Protein AF-A0A1F2PFY8-F1 (afdb_monomer)

Sequence (113 aa):
MERKTIRISGKRQITIPQKYFEALGFGKEAECILQNNMILIKPVRENSGGEFAEQILADLIAQGYSGETLLKKFKEEQKKVRPAVEKMMEKAKEAAEGKGEFYTYDEIFGPEE

pLDDT: mean 85.88, std 9.31, range [50.62, 96.75]

Secondary structure (DSSP, 8-state):
------PBPTTS-BPPPHHHHHHHT--S-EEEEEETTEEEEEE--S-SSSTTHHHHHHHHHHTT--HHHHHHHHHHHHHHHHHHHHHHHHHHHHHHTT-S----HHHHH----

Foldseek 3Di:
DDDDDWDQDPVRDTDDPPVCCVVQVADPDWDWDCDPNDTDTHHPDPPPLVVCLVVLLVVCVVVVDDDPRSVVSSVVVSVVVVVVVVVVVVQVVCVVVVNHDDDDPCRVPNDDD

Mean predicted aligned error: 12.34 Å

InterPro domains:
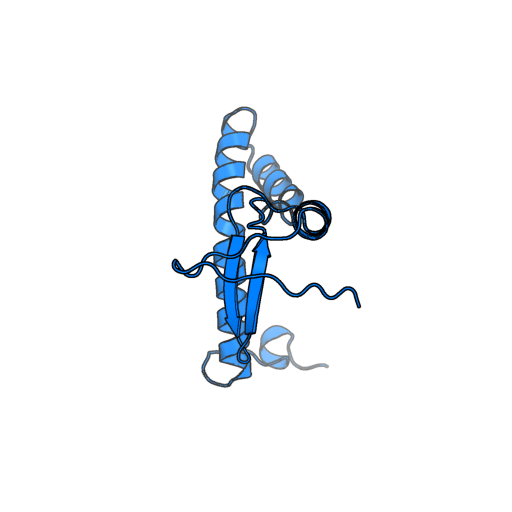  IPR007159 SpoVT-AbrB domain [PS51740] (3-46)
  IPR037914 SpoVT-AbrB domain superfamily [SSF89447] (1-47)

Solvent-accessible surface area (backbone atoms only — not comparable to full-atom values): 7150 Å² total; per-residue (Å²): 136,93,83,78,93,76,70,72,43,97,85,72,47,70,76,76,56,66,72,58,36,61,75,66,59,50,65,97,50,62,47,78,42,82,52,94,97,40,79,49,76,43,50,57,66,89,78,63,40,63,94,51,41,66,60,53,50,52,54,42,47,74,72,67,45,52,73,72,60,31,57,54,50,48,59,56,53,39,66,50,47,46,64,50,53,53,52,50,53,50,50,52,49,34,28,75,73,69,74,45,88,73,78,54,69,49,78,75,73,45,75,89,129

Organism: NCBI:txid52694

Radius of gyration: 21.36 Å;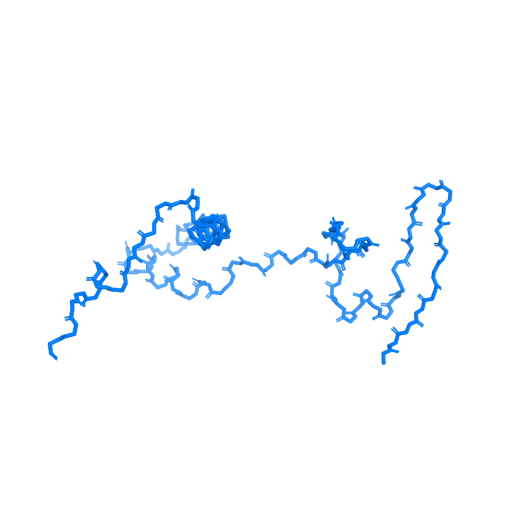 Cα co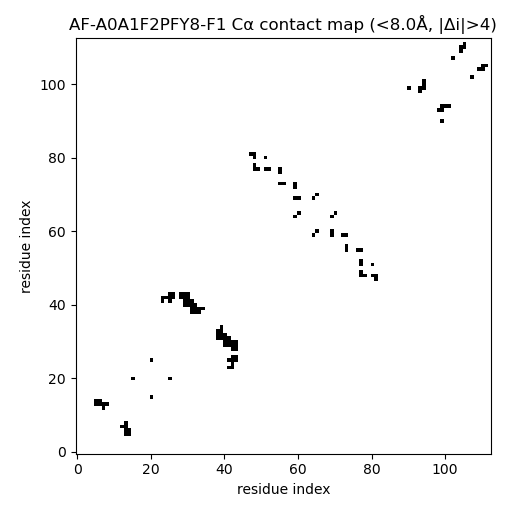ntacts (8 Å, |Δi|>4): 69; chains: 1; bounding box: 57×46×44 Å

Structure (mmCIF, N/CA/C/O backbone):
data_AF-A0A1F2PFY8-F1
#
_entry.id   AF-A0A1F2PFY8-F1
#
loop_
_atom_site.group_PDB
_atom_site.id
_atom_site.type_symbol
_atom_site.label_atom_id
_atom_site.label_alt_id
_atom_site.label_comp_id
_atom_site.label_asym_id
_atom_site.label_entity_id
_atom_site.label_seq_id
_atom_site.pdbx_PDB_ins_code
_atom_site.Cartn_x
_atom_site.Cartn_y
_atom_site.Cartn_z
_atom_site.occupancy
_atom_site.B_iso_or_equiv
_atom_site.auth_seq_id
_atom_site.auth_comp_id
_atom_site.auth_asym_id
_atom_site.auth_atom_id
_atom_site.pdbx_PDB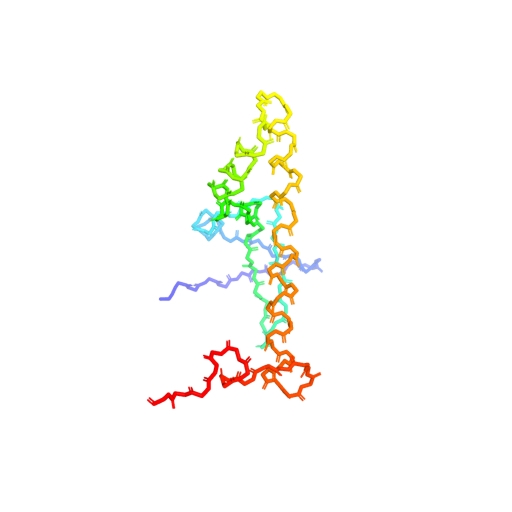_model_num
ATOM 1 N N . MET A 1 1 ? 3.035 6.360 -24.917 1.00 69.38 1 MET A N 1
ATOM 2 C CA . MET A 1 1 ? 3.858 5.844 -23.803 1.00 69.38 1 MET A CA 1
ATOM 3 C C . MET A 1 1 ? 4.899 6.905 -23.479 1.00 69.38 1 MET A C 1
ATOM 5 O O . MET A 1 1 ? 5.717 7.207 -24.338 1.00 69.38 1 MET A O 1
ATOM 9 N N . GLU A 1 2 ? 4.807 7.559 -22.323 1.00 81.38 2 GLU A N 1
ATOM 10 C CA . GLU A 1 2 ? 5.765 8.603 -21.944 1.00 81.38 2 GLU A CA 1
ATOM 11 C C . GLU A 1 2 ? 6.975 7.953 -21.265 1.00 81.38 2 GLU A C 1
ATOM 13 O O . GLU A 1 2 ? 6.818 7.225 -20.289 1.00 81.38 2 GLU A O 1
ATOM 18 N N . ARG A 1 3 ? 8.178 8.177 -21.802 1.00 87.62 3 ARG A N 1
ATOM 19 C CA . ARG A 1 3 ? 9.420 7.571 -21.308 1.00 87.62 3 ARG A CA 1
ATOM 20 C C . ARG A 1 3 ? 10.414 8.665 -20.956 1.00 87.62 3 ARG A C 1
ATOM 22 O O . ARG A 1 3 ? 10.723 9.510 -21.792 1.00 87.62 3 ARG A O 1
ATOM 29 N N . LYS A 1 4 ? 10.971 8.601 -19.748 1.00 89.12 4 LYS A N 1
ATOM 30 C CA . LYS A 1 4 ? 12.059 9.475 -19.310 1.00 89.12 4 LYS A CA 1
ATOM 31 C C . LYS A 1 4 ? 13.184 8.644 -18.710 1.00 89.12 4 LYS A C 1
ATOM 33 O O . LYS A 1 4 ? 12.970 7.901 -17.759 1.00 89.12 4 LYS A O 1
ATOM 38 N N . THR A 1 5 ? 14.382 8.778 -19.269 1.00 93.50 5 THR A N 1
ATOM 39 C CA . THR A 1 5 ? 15.599 8.205 -18.683 1.00 93.50 5 THR A CA 1
ATOM 40 C C . THR A 1 5 ? 16.049 9.102 -17.533 1.00 93.50 5 THR A C 1
ATOM 42 O O . THR A 1 5 ? 16.145 10.318 -17.700 1.00 93.50 5 THR A O 1
ATOM 45 N N . ILE A 1 6 ? 16.313 8.516 -16.366 1.00 94.31 6 ILE A N 1
ATOM 46 C CA . ILE A 1 6 ? 16.757 9.230 -15.163 1.00 94.31 6 ILE A CA 1
ATOM 47 C C . ILE A 1 6 ? 18.133 8.735 -14.723 1.00 94.31 6 ILE A C 1
ATOM 49 O O . ILE A 1 6 ? 18.519 7.599 -14.995 1.00 94.31 6 ILE A O 1
ATOM 53 N N . ARG A 1 7 ? 18.880 9.599 -14.035 1.00 96.12 7 ARG A N 1
ATOM 54 C CA . ARG A 1 7 ? 20.189 9.260 -13.475 1.00 96.12 7 ARG A CA 1
ATOM 55 C C . ARG A 1 7 ? 20.019 8.528 -12.145 1.00 96.12 7 ARG A C 1
ATOM 57 O O . ARG A 1 7 ? 19.220 8.942 -11.309 1.00 96.12 7 ARG A O 1
ATOM 64 N N . ILE A 1 8 ? 20.836 7.501 -11.937 1.00 96.00 8 ILE A N 1
ATOM 65 C CA . ILE A 1 8 ? 20.999 6.838 -10.642 1.00 96.00 8 ILE A CA 1
ATOM 66 C C . ILE A 1 8 ? 22.201 7.474 -9.934 1.00 96.00 8 ILE A C 1
ATOM 68 O O . ILE A 1 8 ? 23.274 7.623 -10.524 1.00 96.00 8 ILE A O 1
ATOM 72 N N . SER A 1 9 ? 22.020 7.905 -8.688 1.00 95.06 9 SER A N 1
ATOM 73 C CA . SER A 1 9 ? 23.108 8.455 -7.875 1.00 95.06 9 SER A CA 1
ATOM 74 C C . SER A 1 9 ? 24.072 7.354 -7.414 1.00 95.06 9 SER A C 1
ATOM 76 O O . SER A 1 9 ? 23.729 6.173 -7.405 1.00 95.06 9 SER A O 1
ATOM 78 N N . GLY A 1 10 ? 25.270 7.724 -6.945 1.00 94.44 10 GLY A N 1
ATOM 79 C CA . GLY A 1 10 ? 26.226 6.755 -6.382 1.00 94.44 10 GLY A CA 1
ATOM 80 C C . GLY A 1 10 ? 25.698 6.004 -5.151 1.00 94.44 10 GLY A C 1
ATOM 81 O O . GLY A 1 10 ? 26.144 4.901 -4.854 1.00 94.44 10 GLY A O 1
ATOM 82 N N . LYS A 1 11 ? 24.690 6.560 -4.468 1.00 96.75 11 LYS A N 1
ATOM 83 C CA . LYS A 1 11 ? 23.983 5.908 -3.356 1.00 96.75 11 LYS A CA 1
ATOM 84 C C . LYS A 1 11 ? 22.784 5.071 -3.817 1.00 96.75 11 LYS A C 1
ATOM 86 O O . LYS A 1 11 ? 21.974 4.684 -2.984 1.00 96.75 11 LYS A O 1
ATOM 91 N N . ARG A 1 12 ? 22.660 4.796 -5.123 1.00 93.88 12 ARG A N 1
ATOM 92 C CA . ARG A 1 12 ? 21.541 4.055 -5.736 1.00 93.88 12 ARG A CA 1
ATOM 93 C C . ARG A 1 12 ? 20.186 4.756 -5.575 1.00 93.88 12 ARG A C 1
ATOM 95 O O . ARG A 1 12 ? 19.146 4.113 -5.614 1.00 93.88 12 ARG A O 1
ATOM 102 N N . GLN A 1 13 ? 20.192 6.076 -5.395 1.00 94.69 13 GLN A N 1
ATOM 103 C CA . GLN A 1 13 ? 18.967 6.869 -5.314 1.00 94.69 13 GLN A CA 1
ATOM 104 C C . GLN A 1 13 ? 18.553 7.317 -6.714 1.00 94.69 13 GLN A C 1
ATOM 106 O O . GLN A 1 13 ? 19.405 7.658 -7.539 1.00 94.69 13 GLN A O 1
ATOM 111 N N . ILE A 1 14 ? 17.249 7.364 -6.951 1.00 94.25 14 ILE A N 1
ATOM 112 C CA . ILE A 1 14 ? 16.648 7.938 -8.152 1.00 94.25 14 ILE A CA 1
ATOM 113 C C . ILE A 1 14 ? 15.659 9.026 -7.752 1.00 94.25 14 ILE A C 1
ATOM 115 O O . ILE A 1 14 ? 14.984 8.918 -6.730 1.00 94.25 14 ILE A O 1
ATOM 119 N N . THR A 1 15 ? 15.563 10.072 -8.565 1.00 93.75 15 THR A N 1
ATOM 120 C CA . THR A 1 15 ? 14.536 11.105 -8.404 1.00 93.75 15 THR A CA 1
ATOM 121 C C . THR A 1 15 ? 13.367 10.780 -9.324 1.00 93.75 15 THR A C 1
ATOM 123 O O . THR A 1 15 ? 13.544 10.700 -10.541 1.00 93.75 15 THR A O 1
ATOM 126 N N . ILE A 1 16 ? 12.173 10.613 -8.754 1.00 93.38 16 ILE A N 1
ATOM 127 C CA . ILE A 1 16 ? 10.938 10.457 -9.529 1.00 93.38 16 ILE A CA 1
ATOM 128 C C . ILE A 1 16 ? 10.635 11.803 -10.208 1.00 93.38 16 ILE A C 1
ATOM 130 O O . ILE A 1 16 ? 10.561 12.821 -9.517 1.00 93.38 16 ILE A O 1
ATOM 134 N N . PRO A 1 17 ? 10.478 11.858 -11.544 1.00 94.50 17 PRO A N 1
ATOM 135 C CA . PRO A 1 17 ? 10.081 13.084 -12.226 1.00 94.50 17 PRO A CA 1
ATOM 136 C C . PRO A 1 17 ? 8.777 13.653 -11.654 1.00 94.50 17 PRO A C 1
ATOM 138 O O . PRO A 1 17 ? 7.811 12.912 -11.491 1.00 94.50 17 PRO A O 1
ATOM 141 N N . GLN A 1 18 ? 8.732 14.970 -11.425 1.00 93.81 18 GLN A N 1
ATOM 142 C CA . GLN A 1 18 ? 7.592 15.657 -10.799 1.00 93.81 18 GLN A CA 1
ATOM 143 C C . GLN A 1 18 ? 6.243 15.298 -11.442 1.00 93.81 18 GLN A C 1
ATOM 145 O O . GLN A 1 18 ? 5.303 14.938 -10.744 1.00 93.81 18 GLN A O 1
ATOM 150 N N . LYS A 1 19 ? 6.184 15.276 -12.779 1.00 94.31 19 LYS A N 1
ATOM 151 C CA . LYS A 1 19 ? 4.979 14.890 -13.526 1.00 94.31 19 LYS A CA 1
ATOM 152 C C . LYS A 1 19 ? 4.445 13.504 -13.135 1.00 94.31 19 LYS A C 1
ATOM 154 O O . LYS A 1 19 ? 3.239 13.320 -13.054 1.00 94.31 19 LYS A O 1
ATOM 159 N N . TYR A 1 20 ? 5.324 12.527 -12.902 1.00 93.75 20 TYR A N 1
ATOM 160 C CA . TYR A 1 20 ? 4.920 11.173 -12.505 1.00 93.75 20 TYR A CA 1
ATOM 161 C C . TYR A 1 20 ? 4.551 11.112 -11.024 1.00 93.75 20 TYR A C 1
ATOM 163 O O . TYR A 1 20 ? 3.623 10.396 -10.661 1.00 93.75 20 TYR A O 1
ATOM 171 N N . PHE A 1 21 ? 5.260 11.876 -10.188 1.00 92.81 21 PHE A N 1
ATOM 172 C CA . PHE A 1 21 ? 4.973 12.000 -8.762 1.00 92.81 21 PHE A CA 1
ATOM 173 C C . PHE A 1 21 ? 3.542 12.509 -8.531 1.00 92.81 21 PHE A C 1
ATOM 175 O O . PHE A 1 21 ? 2.777 11.879 -7.805 1.00 92.81 21 PHE A O 1
ATOM 182 N N . GLU A 1 22 ? 3.162 13.592 -9.213 1.00 93.19 22 GLU A N 1
ATOM 183 C CA . GLU A 1 22 ? 1.826 14.190 -9.131 1.00 93.19 22 GLU A CA 1
ATOM 184 C C . GLU A 1 22 ? 0.759 13.299 -9.778 1.00 93.19 22 GLU A C 1
ATOM 186 O O . GLU A 1 22 ? -0.261 13.016 -9.155 1.00 93.19 22 GLU A O 1
ATOM 191 N N . ALA A 1 23 ? 1.005 12.790 -10.993 1.00 90.69 23 ALA A N 1
ATOM 192 C CA . ALA A 1 23 ? 0.022 11.985 -11.723 1.00 90.69 23 ALA A CA 1
ATOM 193 C C . ALA A 1 23 ? -0.338 10.668 -11.018 1.00 90.69 23 ALA A C 1
ATOM 195 O O . ALA A 1 23 ? -1.473 10.207 -11.117 1.00 90.69 23 ALA A O 1
ATOM 196 N N . LEU A 1 24 ? 0.620 10.049 -10.323 1.00 90.00 24 LEU A N 1
ATOM 197 C CA . LEU A 1 24 ? 0.392 8.812 -9.575 1.00 90.00 24 LEU A CA 1
ATOM 198 C C . LEU A 1 24 ? 0.020 9.070 -8.108 1.00 90.00 24 LEU A C 1
ATOM 200 O O . LEU A 1 24 ? -0.339 8.122 -7.416 1.00 90.00 24 LEU A O 1
ATOM 204 N N . GLY A 1 25 ? 0.064 10.322 -7.638 1.00 88.88 25 GLY A N 1
ATOM 205 C CA . GLY A 1 25 ? -0.294 10.683 -6.265 1.00 88.88 25 GLY A CA 1
ATOM 206 C C . GLY A 1 25 ? 0.682 10.128 -5.228 1.00 88.88 25 GLY A C 1
ATOM 207 O O . GLY A 1 25 ? 0.263 9.566 -4.218 1.00 88.88 25 GLY A O 1
ATOM 208 N N . PHE A 1 26 ? 1.986 10.230 -5.488 1.00 90.94 26 PHE A N 1
ATOM 209 C CA . PHE A 1 26 ? 2.997 9.827 -4.513 1.00 90.94 26 PHE A CA 1
ATOM 210 C C . PHE A 1 26 ? 2.971 10.715 -3.266 1.00 90.94 26 PHE A C 1
ATOM 212 O O . PHE A 1 26 ? 2.809 11.932 -3.338 1.00 90.94 26 PHE A O 1
ATOM 219 N N . GLY A 1 27 ? 3.154 10.077 -2.111 1.00 86.75 27 GLY A N 1
ATOM 220 C CA . GLY A 1 27 ? 3.367 10.739 -0.831 1.00 86.75 27 GLY A CA 1
ATOM 221 C C . GLY A 1 27 ? 4.840 10.704 -0.426 1.00 86.75 27 GLY A C 1
ATOM 222 O O . GLY A 1 27 ? 5.744 10.783 -1.255 1.00 86.75 27 GLY A O 1
ATOM 223 N N . LYS A 1 28 ? 5.087 10.557 0.878 1.00 87.19 28 LYS A N 1
ATOM 224 C CA . LYS A 1 28 ? 6.446 10.410 1.429 1.00 87.19 28 LYS A CA 1
ATOM 225 C C . LYS A 1 28 ? 7.005 8.994 1.276 1.00 87.19 28 LYS A C 1
ATOM 227 O O . LYS A 1 28 ? 8.215 8.812 1.358 1.00 87.19 28 LYS A O 1
ATOM 232 N N . GLU A 1 29 ? 6.130 8.019 1.046 1.00 85.75 29 GLU A N 1
ATOM 233 C CA . GLU A 1 29 ? 6.469 6.603 0.974 1.00 85.75 29 GLU A CA 1
ATOM 234 C C . GLU A 1 29 ? 5.975 5.976 -0.334 1.00 85.75 29 GLU A C 1
ATOM 236 O O . GLU A 1 29 ? 4.985 6.403 -0.940 1.00 85.75 29 GLU A O 1
ATOM 241 N N . ALA A 1 30 ? 6.693 4.947 -0.772 1.00 91.25 30 ALA A N 1
ATOM 242 C CA . ALA A 1 30 ? 6.411 4.186 -1.976 1.00 91.25 30 ALA A CA 1
ATOM 243 C C . ALA A 1 30 ? 6.720 2.708 -1.732 1.00 91.25 30 ALA A C 1
ATOM 245 O O . ALA A 1 30 ? 7.742 2.377 -1.131 1.00 91.25 30 ALA A O 1
ATOM 246 N N . GLU A 1 31 ? 5.874 1.822 -2.248 1.00 89.88 31 GLU A N 1
ATOM 247 C CA . GLU A 1 31 ? 6.206 0.405 -2.337 1.00 89.88 31 GLU A CA 1
ATOM 248 C C . GLU A 1 31 ? 7.135 0.189 -3.539 1.00 89.88 31 GLU A C 1
ATOM 250 O O . GLU A 1 31 ? 6.875 0.675 -4.644 1.00 89.88 31 GLU A O 1
ATOM 255 N N . CYS A 1 32 ? 8.219 -0.550 -3.311 1.00 92.69 32 CYS A N 1
ATOM 256 C CA . CYS A 1 32 ? 9.239 -0.873 -4.301 1.00 92.69 32 CYS A CA 1
ATOM 257 C C . CYS A 1 32 ? 9.272 -2.392 -4.491 1.00 92.69 32 CYS A C 1
ATOM 259 O O . CYS A 1 32 ? 9.666 -3.123 -3.584 1.00 92.69 32 CYS A O 1
ATOM 261 N N . ILE A 1 33 ? 8.820 -2.867 -5.651 1.00 93.00 33 ILE A N 1
ATOM 262 C CA . ILE A 1 33 ? 8.621 -4.291 -5.939 1.00 93.00 33 ILE A CA 1
ATOM 263 C C . ILE A 1 33 ? 9.601 -4.718 -7.029 1.00 93.00 33 ILE A C 1
ATOM 265 O O . ILE A 1 33 ? 9.642 -4.113 -8.100 1.00 93.00 33 ILE A O 1
ATOM 269 N N . LEU A 1 34 ? 10.373 -5.775 -6.775 1.00 93.94 34 LEU A N 1
ATOM 270 C CA . LEU A 1 34 ? 11.254 -6.392 -7.766 1.00 93.94 34 LEU A CA 1
ATOM 271 C C . LEU A 1 34 ? 10.514 -7.542 -8.460 1.00 93.94 34 LEU A C 1
ATOM 273 O O . LEU A 1 34 ? 10.233 -8.559 -7.833 1.00 93.94 34 LEU A O 1
ATOM 277 N N . GLN A 1 35 ? 10.209 -7.396 -9.750 1.00 92.62 35 GLN A N 1
ATOM 278 C CA . GLN A 1 35 ? 9.520 -8.427 -10.531 1.00 92.62 35 GLN A CA 1
ATOM 279 C C . GLN A 1 35 ? 9.921 -8.345 -12.007 1.00 92.62 35 GLN A C 1
ATOM 281 O O . GLN A 1 35 ? 10.078 -7.254 -12.545 1.00 92.62 35 GLN A O 1
ATOM 286 N N . ASN A 1 36 ? 10.067 -9.490 -12.685 1.00 93.44 36 ASN A N 1
ATOM 287 C CA . ASN A 1 36 ? 10.356 -9.565 -14.127 1.00 93.44 36 ASN A CA 1
ATOM 288 C C . ASN A 1 36 ? 11.572 -8.723 -14.556 1.00 93.44 36 ASN A C 1
ATOM 290 O O . ASN A 1 36 ? 11.542 -8.052 -15.586 1.00 93.44 36 ASN A O 1
ATOM 294 N N . ASN A 1 37 ? 12.632 -8.728 -13.742 1.00 93.25 37 ASN A N 1
ATOM 295 C CA . ASN A 1 37 ? 13.838 -7.924 -13.958 1.00 93.25 37 ASN A CA 1
ATOM 296 C C . ASN A 1 37 ? 13.574 -6.400 -14.027 1.00 93.25 37 ASN A C 1
ATOM 298 O O . ASN A 1 37 ? 14.329 -5.650 -14.647 1.00 93.25 37 ASN A O 1
ATOM 302 N N . MET A 1 38 ? 12.494 -5.940 -13.391 1.00 92.50 38 MET A N 1
ATOM 303 C CA . MET A 1 38 ? 12.089 -4.541 -13.290 1.00 92.50 38 MET A CA 1
ATOM 304 C C . MET A 1 38 ? 11.852 -4.158 -11.828 1.00 92.50 38 MET A C 1
ATOM 306 O O . MET A 1 38 ? 11.460 -4.985 -11.005 1.00 92.50 38 MET A O 1
ATOM 310 N N . ILE A 1 39 ? 12.059 -2.876 -11.524 1.00 93.12 39 ILE A N 1
ATOM 311 C CA . ILE A 1 39 ? 11.618 -2.270 -10.268 1.00 93.12 39 ILE A CA 1
ATOM 312 C C . ILE A 1 39 ? 10.303 -1.543 -10.545 1.00 93.12 39 ILE A C 1
ATOM 314 O O . ILE A 1 39 ? 10.277 -0.561 -11.289 1.00 93.12 39 ILE A O 1
ATOM 318 N N . LEU A 1 40 ? 9.219 -2.030 -9.946 1.00 92.69 40 LEU A N 1
ATOM 319 C CA . LEU A 1 40 ? 7.920 -1.376 -9.951 1.00 92.69 40 LEU A CA 1
ATOM 320 C C . LEU A 1 40 ? 7.814 -0.492 -8.706 1.00 92.69 40 LEU A C 1
ATOM 322 O O . LEU A 1 40 ? 7.888 -0.987 -7.583 1.00 92.69 40 LEU A O 1
ATOM 326 N N . ILE A 1 41 ? 7.644 0.813 -8.903 1.00 92.62 41 ILE A N 1
ATOM 327 C CA . ILE A 1 41 ? 7.470 1.771 -7.808 1.00 92.62 41 ILE A CA 1
ATOM 328 C C . ILE A 1 41 ? 6.032 2.262 -7.848 1.00 92.62 41 ILE A C 1
ATOM 330 O O . ILE A 1 41 ? 5.612 2.859 -8.840 1.00 92.62 41 ILE A O 1
ATOM 334 N N . LYS A 1 42 ? 5.282 2.017 -6.775 1.00 91.19 42 LYS A N 1
ATOM 335 C CA . LYS A 1 42 ? 3.895 2.470 -6.629 1.00 91.19 42 LYS A CA 1
ATOM 336 C C . LYS A 1 42 ? 3.749 3.300 -5.347 1.00 91.19 42 LYS A C 1
ATOM 338 O O . LYS A 1 42 ? 4.459 3.037 -4.376 1.00 91.19 42 LYS A O 1
ATOM 343 N N . PRO A 1 43 ? 2.871 4.312 -5.321 1.00 89.94 43 PRO A N 1
ATOM 344 C CA . PRO A 1 43 ? 2.610 5.076 -4.105 1.00 89.94 43 PRO A CA 1
ATOM 345 C C . PRO A 1 43 ? 2.056 4.156 -3.011 1.00 89.94 43 PRO A C 1
ATOM 347 O O . PRO A 1 43 ? 1.230 3.284 -3.299 1.00 89.94 43 PRO A O 1
ATOM 350 N N . VAL A 1 44 ? 2.472 4.362 -1.759 1.00 84.00 44 VAL A N 1
ATOM 351 C CA . VAL A 1 44 ? 1.770 3.752 -0.622 1.00 84.00 44 VAL A CA 1
ATOM 352 C C . VAL A 1 44 ? 0.427 4.461 -0.503 1.00 84.00 44 VAL A C 1
ATOM 354 O O . VAL A 1 44 ? 0.362 5.647 -0.182 1.00 84.00 44 VAL A O 1
ATOM 357 N N . ARG A 1 45 ? -0.659 3.750 -0.800 1.00 70.69 45 ARG A N 1
ATOM 358 C CA . ARG A 1 45 ? -2.004 4.238 -0.503 1.00 70.69 45 ARG A CA 1
ATOM 359 C C . ARG A 1 45 ? -2.326 3.846 0.934 1.00 70.69 45 ARG A C 1
ATOM 361 O O . ARG A 1 45 ? -2.504 2.665 1.213 1.00 70.69 45 ARG A O 1
ATOM 368 N N . GLU A 1 46 ? -2.445 4.829 1.824 1.00 58.25 46 GLU A N 1
ATOM 369 C CA . GLU A 1 46 ? -3.089 4.622 3.134 1.00 58.25 46 GLU A CA 1
ATOM 370 C C . GLU A 1 46 ? -4.588 4.289 2.969 1.00 58.25 46 GLU A C 1
ATOM 372 O O . GLU A 1 46 ? -5.204 3.673 3.836 1.00 58.25 46 GLU A O 1
ATOM 377 N N . ASN A 1 47 ? -5.167 4.612 1.806 1.00 53.19 47 ASN A N 1
ATOM 378 C CA . ASN A 1 47 ? -6.526 4.239 1.431 1.00 53.19 47 ASN A CA 1
ATOM 379 C C . ASN A 1 47 ? -6.580 2.842 0.807 1.00 53.19 47 ASN A C 1
ATOM 381 O O . ASN A 1 47 ? -6.601 2.676 -0.410 1.00 53.19 47 ASN A O 1
ATOM 385 N N . SER A 1 48 ? -6.652 1.836 1.667 1.00 50.62 48 SER A N 1
ATOM 386 C CA . SER A 1 48 ? -7.015 0.462 1.293 1.00 50.62 48 SER A CA 1
ATOM 387 C C . SER A 1 48 ? -7.884 -0.186 2.373 1.00 50.62 48 SER A C 1
ATOM 389 O O . SER A 1 48 ? -7.741 -1.361 2.689 1.00 50.62 48 SER A O 1
ATOM 391 N N . GLY A 1 49 ? -8.727 0.621 3.014 1.00 53.62 49 GLY A N 1
ATOM 392 C CA . GLY A 1 49 ? -9.767 0.152 3.930 1.00 53.62 49 GLY A CA 1
ATOM 393 C C . GLY A 1 49 ? -11.103 0.856 3.705 1.00 53.62 49 GLY A C 1
ATOM 394 O O . GLY A 1 49 ? -12.021 0.682 4.493 1.00 53.62 49 GLY A O 1
ATOM 395 N N . GLY A 1 50 ? -11.209 1.718 2.689 1.00 62.41 50 GLY A N 1
ATOM 396 C CA . GLY A 1 50 ? -12.439 2.450 2.381 1.00 62.41 50 GLY A CA 1
ATOM 397 C C . GLY A 1 50 ? -13.470 1.615 1.619 1.00 62.41 50 GLY A C 1
ATOM 398 O O . GLY A 1 50 ? -14.656 1.886 1.724 1.00 62.41 50 GLY A O 1
ATOM 399 N N . GLU A 1 51 ? -13.031 0.585 0.892 1.00 72.38 51 GLU A N 1
ATOM 400 C CA . GLU A 1 51 ? -13.901 -0.242 0.034 1.00 72.38 51 GLU A CA 1
ATOM 401 C C . GLU A 1 51 ? -14.990 -0.978 0.820 1.00 72.38 51 GLU A C 1
ATOM 403 O O . GLU A 1 51 ? -16.062 -1.236 0.288 1.00 72.38 51 GLU A O 1
ATOM 408 N N . PHE A 1 52 ? -14.724 -1.254 2.098 1.00 78.69 52 PHE A N 1
ATOM 409 C CA . PHE A 1 52 ? -15.667 -1.876 3.023 1.00 78.69 52 PHE A CA 1
ATOM 410 C C . PHE A 1 52 ? -16.156 -0.904 4.100 1.00 78.69 52 PHE A C 1
ATOM 412 O O . PHE A 1 52 ? -16.767 -1.323 5.079 1.00 78.69 52 PHE A O 1
ATOM 419 N N . ALA A 1 53 ? -15.852 0.394 3.978 1.00 83.94 53 ALA A N 1
ATOM 420 C CA . ALA A 1 53 ? -16.179 1.364 5.017 1.00 83.94 53 ALA A CA 1
ATOM 421 C C . ALA A 1 53 ? -17.688 1.429 5.272 1.00 83.94 53 ALA A C 1
ATOM 423 O O . ALA A 1 53 ? -18.103 1.449 6.425 1.00 83.94 53 ALA A O 1
ATOM 424 N N . GLU A 1 54 ? -18.508 1.420 4.223 1.00 85.06 54 GLU A N 1
ATOM 425 C CA . GLU A 1 54 ? -19.964 1.480 4.369 1.00 85.06 54 GLU A CA 1
ATOM 426 C C . GLU A 1 54 ? -20.522 0.224 5.046 1.00 85.06 54 GLU A C 1
ATOM 428 O O . GLU A 1 54 ? -21.307 0.340 5.984 1.00 85.06 54 GLU A O 1
ATOM 433 N N . GLN A 1 55 ? -20.065 -0.964 4.640 1.00 87.38 55 GLN A N 1
ATOM 434 C CA . GLN A 1 55 ? -20.493 -2.242 5.215 1.00 87.38 55 GLN A CA 1
ATOM 435 C C . GLN A 1 55 ? -20.067 -2.364 6.681 1.00 87.38 55 GLN A C 1
ATOM 437 O O . GLN A 1 55 ? -20.886 -2.689 7.534 1.00 87.38 55 GLN A O 1
ATOM 442 N N . ILE A 1 56 ? -18.816 -2.017 7.001 1.00 89.12 56 ILE A N 1
ATOM 443 C CA . ILE A 1 56 ? -18.315 -2.022 8.383 1.00 89.12 56 ILE A CA 1
ATOM 444 C C . ILE A 1 56 ? -19.113 -1.041 9.239 1.00 89.12 56 ILE A C 1
ATOM 446 O O . ILE A 1 56 ? -19.448 -1.346 10.382 1.00 89.12 56 ILE A O 1
ATOM 450 N N . LEU A 1 57 ? -19.424 0.147 8.713 1.00 89.81 57 LEU A N 1
ATOM 451 C CA . LEU A 1 57 ? -20.211 1.130 9.449 1.00 89.81 57 LEU A CA 1
ATOM 452 C C . LEU A 1 57 ? -21.640 0.623 9.689 1.00 89.81 57 LEU A C 1
ATOM 454 O O . LEU A 1 57 ? -22.133 0.741 10.809 1.00 89.81 57 LEU A O 1
ATOM 458 N N . ALA A 1 58 ? -22.278 0.035 8.673 1.00 91.88 58 ALA A N 1
ATOM 459 C CA . ALA A 1 58 ? -23.610 -0.551 8.782 1.00 91.88 58 ALA A CA 1
ATOM 460 C C . ALA A 1 58 ? -23.653 -1.666 9.838 1.00 91.88 58 ALA A C 1
ATOM 462 O O . ALA A 1 58 ? -24.521 -1.640 10.711 1.00 91.88 58 ALA A O 1
ATOM 463 N N . ASP A 1 59 ? -22.671 -2.570 9.831 1.00 92.62 59 ASP A N 1
ATOM 464 C CA . ASP A 1 59 ? -22.562 -3.657 10.807 1.00 92.62 59 ASP A CA 1
ATOM 465 C C . ASP A 1 59 ? -22.352 -3.131 12.229 1.00 92.62 59 ASP A C 1
ATOM 467 O O . ASP A 1 59 ? -22.968 -3.619 13.178 1.00 92.62 59 ASP A O 1
ATOM 471 N N . LEU A 1 60 ? -21.500 -2.118 12.404 1.00 93.44 60 LEU A N 1
ATOM 472 C CA . LEU A 1 60 ? -21.246 -1.534 13.720 1.00 93.44 60 LEU A CA 1
ATOM 473 C C . LEU A 1 60 ? -22.455 -0.754 14.253 1.00 93.44 60 LEU A C 1
ATOM 475 O O . LEU A 1 60 ? -22.724 -0.796 15.454 1.00 93.44 60 LEU A O 1
ATOM 479 N N . ILE A 1 61 ? -23.209 -0.080 13.380 1.00 93.38 61 ILE A N 1
ATOM 480 C CA . ILE A 1 61 ? -24.471 0.577 13.746 1.00 93.38 61 ILE A CA 1
ATOM 481 C C . ILE A 1 61 ? -25.523 -0.473 14.126 1.00 93.38 61 ILE A C 1
ATOM 483 O O . ILE A 1 61 ? -26.195 -0.310 15.143 1.00 93.38 61 ILE A O 1
ATOM 487 N N . ALA A 1 62 ? -25.633 -1.572 13.372 1.00 94.94 62 ALA A N 1
ATOM 488 C CA . ALA A 1 62 ? -26.540 -2.680 13.681 1.00 94.94 62 ALA A CA 1
ATOM 489 C C . ALA A 1 62 ? -26.204 -3.362 15.021 1.00 94.94 62 ALA A C 1
ATOM 491 O O . ALA A 1 62 ? -27.102 -3.778 15.748 1.00 94.94 62 ALA A O 1
ATOM 492 N N . GLN A 1 63 ? -24.921 -3.407 15.392 1.00 93.12 63 GLN A N 1
ATOM 493 C CA . GLN A 1 63 ? -24.452 -3.862 16.708 1.00 93.12 63 GLN A CA 1
ATOM 494 C C . GLN A 1 63 ? -24.723 -2.854 17.845 1.00 93.12 63 GLN A C 1
ATOM 496 O O . GLN A 1 63 ? -24.435 -3.144 19.006 1.00 93.12 63 GLN A O 1
ATOM 501 N N . GLY A 1 64 ? -25.279 -1.678 17.537 1.00 94.00 64 GLY A N 1
ATOM 502 C CA . GLY A 1 64 ? -25.656 -0.655 18.513 1.00 94.00 64 GLY A CA 1
ATOM 503 C C . GLY A 1 64 ? -24.524 0.292 18.916 1.00 94.00 64 GLY A C 1
ATOM 504 O O . GLY A 1 64 ? -24.679 1.057 19.871 1.00 94.00 64 GLY A O 1
ATOM 505 N N . TYR A 1 65 ? -23.383 0.279 18.217 1.00 94.31 65 TYR A N 1
ATOM 506 C CA . TYR A 1 65 ? -22.310 1.233 18.489 1.00 94.31 65 TYR A CA 1
ATOM 507 C C . TYR A 1 65 ? -22.682 2.636 18.001 1.00 94.31 65 TYR A C 1
ATOM 509 O O . TYR A 1 65 ? -23.194 2.827 16.901 1.00 94.31 65 TYR A O 1
ATOM 517 N N . SER A 1 66 ? -22.367 3.648 18.810 1.00 91.75 66 SER A N 1
ATOM 518 C CA . SER A 1 66 ? -22.610 5.056 18.481 1.00 91.75 66 SER A CA 1
ATOM 519 C C . SER A 1 66 ? -21.506 5.968 19.030 1.00 91.75 66 SER A C 1
ATOM 521 O O . SER A 1 66 ? -20.647 5.538 19.808 1.00 91.75 66 SER A O 1
ATOM 523 N N . GLY A 1 67 ? -21.490 7.226 18.576 1.00 91.62 67 GLY A N 1
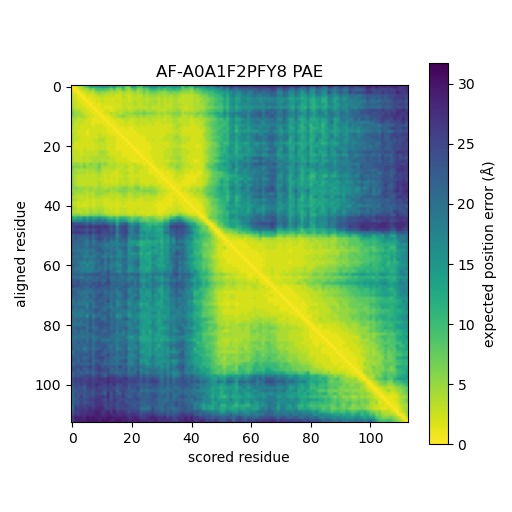ATOM 524 C CA . GLY A 1 67 ? -20.566 8.258 19.054 1.00 91.62 67 GLY A CA 1
ATOM 525 C C . GLY A 1 67 ? -19.084 7.886 18.909 1.00 91.62 67 GLY A C 1
ATOM 526 O O . GLY A 1 67 ? -18.653 7.322 17.902 1.00 91.62 67 GLY A O 1
ATOM 527 N N . GLU A 1 68 ? -18.286 8.193 19.932 1.00 91.69 68 GLU A N 1
ATOM 528 C CA . GLU A 1 68 ? -16.844 7.908 19.935 1.00 91.69 68 GLU A CA 1
ATOM 529 C C . GLU A 1 68 ? -16.528 6.405 19.912 1.00 91.69 68 GLU A C 1
ATOM 531 O O . GLU A 1 68 ? -15.505 5.984 19.364 1.00 91.69 68 GLU A O 1
ATOM 536 N N . THR A 1 69 ? -17.417 5.574 20.464 1.00 91.00 69 THR A N 1
ATOM 537 C CA . THR A 1 69 ? -17.242 4.117 20.475 1.00 91.00 69 THR A CA 1
ATOM 538 C C . THR A 1 69 ? -17.345 3.536 19.067 1.00 91.00 69 THR A C 1
ATOM 540 O O . THR A 1 69 ? -16.533 2.682 18.708 1.00 91.00 69 THR A O 1
ATOM 543 N N . LEU A 1 70 ? -18.269 4.050 18.246 1.00 92.50 70 LEU A N 1
ATOM 544 C CA . LEU A 1 70 ? -18.394 3.680 16.833 1.00 92.50 70 LEU A CA 1
ATOM 545 C C . LEU A 1 70 ? -17.122 4.022 16.055 1.00 92.50 70 LEU A C 1
ATOM 547 O O . LEU A 1 70 ? -16.581 3.173 15.356 1.00 92.50 70 LEU A O 1
ATOM 551 N N . LEU A 1 71 ? -16.589 5.233 16.236 1.00 87.50 71 LEU A N 1
ATOM 552 C CA . LEU A 1 71 ? -15.344 5.662 15.588 1.00 87.50 71 LEU A CA 1
ATOM 553 C C . LEU A 1 71 ? -14.150 4.780 15.963 1.00 87.50 71 LEU A C 1
ATOM 555 O O . LEU A 1 71 ? -13.329 4.442 15.105 1.00 87.50 71 LEU A O 1
ATOM 559 N N . LYS A 1 72 ? -14.041 4.402 17.240 1.00 90.25 72 LYS A N 1
ATOM 560 C CA . LYS A 1 72 ? -12.969 3.522 17.711 1.00 90.25 72 LYS A CA 1
ATOM 561 C C . LYS A 1 72 ? -13.082 2.132 17.082 1.00 90.25 72 LYS A C 1
ATOM 563 O O . LYS A 1 72 ? -12.100 1.643 16.529 1.00 90.25 72 LYS A O 1
ATOM 568 N N . LYS A 1 73 ? -14.278 1.538 17.109 1.00 90.44 73 LYS A N 1
ATOM 569 C CA . LYS A 1 73 ? -14.542 0.218 16.521 1.00 90.44 73 LYS A CA 1
ATOM 570 C C . LYS A 1 73 ? -14.368 0.200 15.008 1.00 90.44 73 LYS A C 1
ATOM 572 O O . LYS A 1 73 ? -13.746 -0.714 14.484 1.00 90.44 73 LYS A O 1
ATOM 577 N N . PHE A 1 74 ? -14.809 1.248 14.324 1.00 89.00 74 PHE A N 1
ATOM 578 C CA . PHE A 1 74 ? -14.637 1.397 12.885 1.00 89.00 74 PHE A CA 1
ATOM 579 C C . PHE A 1 74 ? -13.158 1.373 12.489 1.00 89.00 74 PHE A C 1
ATOM 581 O O . PHE A 1 74 ? -12.762 0.595 11.627 1.00 89.00 74 PHE A O 1
ATOM 588 N N . LYS A 1 75 ? -12.309 2.148 13.179 1.00 85.44 75 LYS A N 1
ATOM 589 C CA . LYS A 1 75 ? -10.856 2.141 12.938 1.00 85.44 75 LYS A CA 1
ATOM 590 C C . LYS A 1 75 ? -10.206 0.790 13.250 1.00 85.44 75 LYS A C 1
ATOM 592 O O . LYS A 1 75 ? -9.221 0.436 12.604 1.00 85.44 75 LYS A O 1
ATOM 597 N N . GLU A 1 76 ? -10.697 0.069 14.257 1.00 86.94 76 GLU A N 1
ATOM 598 C CA . GLU A 1 76 ? -10.216 -1.276 14.594 1.00 86.94 76 GLU A CA 1
ATOM 599 C C . GLU A 1 76 ? -10.558 -2.286 13.491 1.00 86.94 76 GLU A C 1
ATOM 601 O O . GLU A 1 76 ? -9.670 -3.011 13.046 1.00 86.94 76 GLU A O 1
ATOM 606 N N . GLU A 1 77 ? -11.805 -2.307 13.017 1.00 85.44 77 GLU A N 1
ATOM 607 C CA . GLU A 1 77 ? -12.255 -3.238 11.976 1.00 85.44 77 GLU A CA 1
ATOM 608 C C . GLU A 1 77 ? -11.644 -2.918 10.613 1.00 85.44 77 GLU A C 1
ATOM 610 O O . GLU A 1 77 ? -11.101 -3.803 9.955 1.00 85.44 77 GLU A O 1
ATOM 615 N N . GLN A 1 78 ? -11.595 -1.641 10.232 1.00 82.44 78 GLN A N 1
ATOM 616 C CA . GLN A 1 78 ? -11.016 -1.200 8.964 1.00 82.44 78 GLN A CA 1
ATOM 617 C C . GLN A 1 78 ? -9.556 -1.657 8.788 1.00 82.44 78 GLN A C 1
ATOM 619 O O . GLN A 1 78 ? -9.132 -2.012 7.687 1.00 82.44 78 GLN A O 1
ATOM 624 N N . LYS A 1 79 ? -8.780 -1.698 9.879 1.00 81.38 79 LYS A N 1
ATOM 625 C CA . LYS A 1 79 ? -7.387 -2.175 9.865 1.00 81.38 79 LYS A CA 1
ATOM 626 C C . LYS A 1 79 ? -7.256 -3.681 9.637 1.00 81.38 79 LYS A C 1
ATO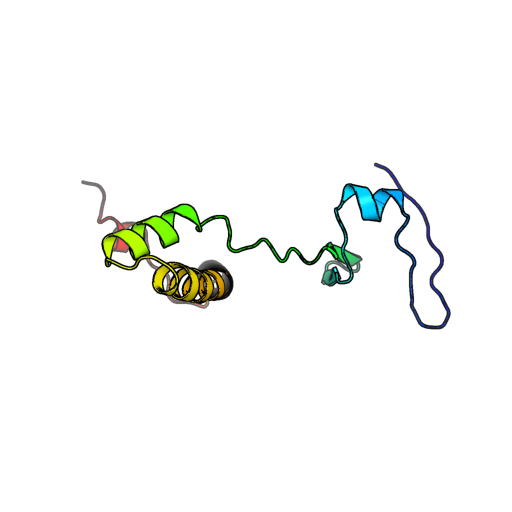M 628 O O . LYS A 1 79 ? -6.213 -4.120 9.160 1.00 81.38 79 LYS A O 1
ATOM 633 N N . LYS A 1 80 ? -8.273 -4.475 9.981 1.00 83.69 80 LYS A N 1
ATOM 634 C CA . LYS A 1 80 ? -8.258 -5.940 9.824 1.00 83.69 80 LYS A CA 1
ATOM 635 C C . LYS A 1 80 ? -8.614 -6.388 8.408 1.00 83.69 80 LYS A C 1
ATOM 637 O O . LYS A 1 80 ? -8.224 -7.482 8.011 1.00 83.69 80 LYS A O 1
ATOM 642 N N . VAL A 1 81 ? -9.310 -5.545 7.647 1.00 80.44 81 VAL A N 1
ATOM 643 C CA . VAL A 1 81 ? -9.794 -5.861 6.296 1.00 80.44 81 VAL A CA 1
ATOM 644 C C . VAL A 1 81 ? -8.651 -6.236 5.359 1.00 80.44 81 VAL A C 1
ATOM 646 O O . VAL A 1 81 ? -8.628 -7.340 4.827 1.00 80.44 81 VAL A O 1
ATOM 649 N N . ARG A 1 82 ? -7.668 -5.346 5.181 1.00 74.12 82 ARG A N 1
ATOM 650 C CA . ARG A 1 82 ? -6.560 -5.567 4.242 1.00 74.12 82 ARG A CA 1
ATOM 651 C C . ARG A 1 82 ? -5.787 -6.869 4.495 1.00 74.12 82 ARG A C 1
ATOM 653 O O . ARG A 1 82 ? -5.681 -7.654 3.556 1.00 74.12 82 ARG A O 1
ATOM 660 N N . PRO A 1 83 ? -5.301 -7.164 5.716 1.00 80.12 83 PRO A N 1
ATOM 661 C CA . PRO A 1 83 ? -4.593 -8.419 5.957 1.00 80.12 83 PRO A CA 1
ATOM 662 C C . PRO A 1 83 ? -5.488 -9.656 5.781 1.00 80.12 83 PRO A C 1
ATOM 664 O O . PRO A 1 83 ? -4.984 -10.715 5.415 1.00 80.12 83 PRO A O 1
ATOM 667 N N . ALA A 1 84 ? -6.803 -9.555 6.011 1.00 84.69 84 ALA A N 1
ATOM 668 C CA . ALA A 1 84 ? -7.728 -10.652 5.725 1.00 84.69 84 ALA A CA 1
ATOM 669 C C . ALA A 1 84 ? -7.888 -10.893 4.213 1.00 84.69 84 ALA A C 1
ATOM 671 O O . ALA A 1 84 ? -7.829 -12.040 3.771 1.00 84.69 84 ALA A O 1
ATOM 672 N N . VAL A 1 85 ? -8.021 -9.825 3.419 1.00 80.62 85 VAL A N 1
ATOM 673 C CA . VAL A 1 85 ? -8.114 -9.900 1.950 1.00 80.62 85 VAL A CA 1
ATOM 674 C C . VAL A 1 85 ? -6.818 -10.437 1.342 1.00 80.62 85 VAL A C 1
ATOM 676 O O . VAL A 1 85 ? -6.861 -11.319 0.488 1.00 80.62 85 VAL A O 1
ATOM 679 N N . GLU A 1 86 ? -5.659 -9.970 1.810 1.00 79.62 86 GLU A N 1
ATOM 680 C CA . GLU A 1 86 ? -4.355 -10.461 1.349 1.00 79.62 86 GLU A CA 1
ATOM 681 C C . GLU A 1 86 ? -4.191 -11.964 1.637 1.00 79.62 86 GLU A C 1
ATOM 683 O O . GLU A 1 86 ? -3.831 -12.719 0.732 1.00 79.62 86 GLU A O 1
ATOM 688 N N . LYS A 1 87 ? -4.565 -12.429 2.840 1.00 84.81 87 LYS A N 1
ATOM 689 C CA . LYS A 1 87 ? -4.584 -13.866 3.177 1.00 84.81 87 LYS A CA 1
ATOM 690 C C . LYS A 1 87 ? -5.563 -14.669 2.323 1.00 84.81 87 LYS A C 1
ATOM 692 O O . LYS A 1 87 ? -5.265 -15.799 1.952 1.00 84.81 87 LYS A O 1
ATOM 697 N N . MET A 1 88 ? -6.739 -14.119 2.024 1.00 83.38 88 MET A N 1
ATOM 698 C CA . MET A 1 88 ? -7.710 -14.775 1.146 1.00 83.38 88 MET A CA 1
ATOM 699 C C . MET A 1 88 ? -7.149 -14.932 -0.274 1.00 83.38 88 MET A C 1
ATOM 701 O O . MET A 1 88 ? -7.267 -16.006 -0.859 1.00 83.38 88 MET A O 1
ATOM 705 N N . MET A 1 89 ? -6.496 -13.896 -0.813 1.00 82.25 89 MET A N 1
ATOM 706 C CA . MET A 1 89 ? -5.835 -13.967 -2.120 1.00 82.25 89 MET A CA 1
ATOM 707 C C . MET A 1 89 ? -4.687 -14.978 -2.140 1.00 82.25 89 MET A C 1
ATOM 709 O O . MET A 1 89 ? -4.495 -15.656 -3.146 1.00 82.25 89 MET A O 1
ATOM 713 N N . GLU A 1 90 ? -3.916 -15.072 -1.059 1.00 85.12 90 GLU A N 1
ATOM 714 C CA . GLU A 1 90 ? -2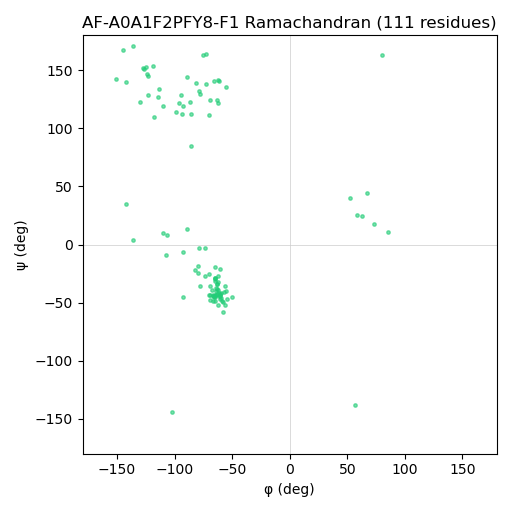.846 -16.061 -0.912 1.00 85.12 90 GLU A CA 1
ATOM 715 C C . GLU A 1 90 ? -3.405 -17.489 -0.948 1.00 85.12 90 GLU A C 1
ATOM 717 O O . GLU A 1 90 ? -3.012 -18.266 -1.815 1.00 85.12 90 GLU A O 1
ATOM 722 N N . LYS A 1 91 ? -4.420 -17.789 -0.127 1.00 84.25 91 LYS A N 1
ATOM 723 C CA . LYS A 1 91 ? -5.105 -19.093 -0.139 1.00 84.25 91 LYS A CA 1
ATOM 724 C C . LYS A 1 91 ? -5.685 -19.446 -1.508 1.00 84.25 91 LYS A C 1
ATOM 726 O O . LYS A 1 91 ? -5.578 -20.584 -1.951 1.00 84.25 91 LYS A O 1
ATOM 731 N N . ALA A 1 92 ? -6.280 -18.473 -2.200 1.00 84.19 92 ALA A N 1
ATOM 732 C CA . ALA A 1 92 ? -6.825 -18.691 -3.538 1.00 84.19 92 ALA A CA 1
ATOM 733 C C . ALA A 1 92 ? -5.731 -19.048 -4.560 1.00 84.19 92 ALA A C 1
ATOM 735 O O . ALA A 1 92 ? -5.948 -19.896 -5.424 1.00 84.19 92 ALA A O 1
ATOM 736 N N . LYS A 1 93 ? -4.542 -18.438 -4.454 1.00 84.06 93 LYS A N 1
ATOM 737 C CA . LYS A 1 93 ? -3.388 -18.801 -5.290 1.00 84.06 93 LYS A CA 1
ATOM 738 C C . LYS A 1 93 ? -2.879 -20.203 -4.970 1.00 84.06 93 LYS A C 1
ATOM 740 O O . LYS A 1 93 ? -2.631 -20.966 -5.896 1.00 84.06 93 LYS A O 1
ATOM 745 N N . GLU A 1 94 ? -2.763 -20.558 -3.693 1.00 87.00 94 GLU A N 1
ATOM 746 C CA . GLU A 1 94 ? -2.345 -21.902 -3.270 1.00 87.00 94 GLU A CA 1
ATOM 747 C C . GLU A 1 94 ? -3.305 -22.987 -3.773 1.00 87.00 94 GLU A C 1
ATOM 749 O O . GLU A 1 94 ? -2.861 -24.008 -4.299 1.00 87.00 94 GLU A O 1
ATOM 754 N N . ALA A 1 95 ? -4.615 -22.744 -3.671 1.00 84.69 95 ALA A N 1
ATOM 755 C CA . ALA A 1 95 ? -5.649 -23.622 -4.210 1.00 84.69 95 ALA A CA 1
ATOM 756 C C . ALA A 1 95 ? -5.537 -23.765 -5.738 1.00 84.69 95 ALA A C 1
ATOM 758 O O . ALA A 1 95 ? -5.574 -24.880 -6.255 1.00 84.69 95 ALA A O 1
ATOM 759 N N . ALA A 1 96 ? -5.325 -22.661 -6.463 1.00 82.62 96 ALA A N 1
ATOM 760 C CA . ALA A 1 96 ? -5.138 -22.684 -7.916 1.00 82.62 96 ALA A CA 1
ATOM 761 C C . ALA A 1 96 ? -3.859 -23.427 -8.351 1.00 82.62 96 ALA A C 1
ATOM 763 O O . ALA A 1 96 ? -3.836 -24.047 -9.412 1.00 82.62 96 ALA A O 1
ATOM 764 N N . GLU A 1 97 ? -2.803 -23.395 -7.535 1.00 85.81 97 GLU A N 1
ATOM 765 C CA . GLU A 1 97 ? -1.582 -24.187 -7.736 1.00 85.81 97 GLU A CA 1
ATOM 766 C C . GLU A 1 97 ? -1.722 -25.659 -7.301 1.00 85.81 97 GLU A C 1
ATOM 768 O O . GLU A 1 97 ? -0.774 -26.432 -7.459 1.00 85.81 97 GLU A O 1
ATOM 773 N N . GLY A 1 98 ? -2.870 -26.059 -6.740 1.00 79.50 98 GLY A N 1
ATOM 774 C CA . GLY A 1 98 ? -3.118 -27.411 -6.233 1.00 79.50 98 GLY A CA 1
ATOM 775 C C . GLY A 1 98 ? -2.389 -27.738 -4.924 1.00 79.50 98 GLY A C 1
ATOM 776 O O . GLY A 1 98 ? -2.224 -28.909 -4.591 1.00 79.50 98 GLY A O 1
ATOM 777 N N . LYS A 1 99 ? -1.916 -26.721 -4.191 1.00 76.56 99 LYS A N 1
ATOM 778 C CA . LYS A 1 99 ? -1.138 -26.862 -2.944 1.00 76.56 99 LYS A CA 1
ATOM 779 C C . LYS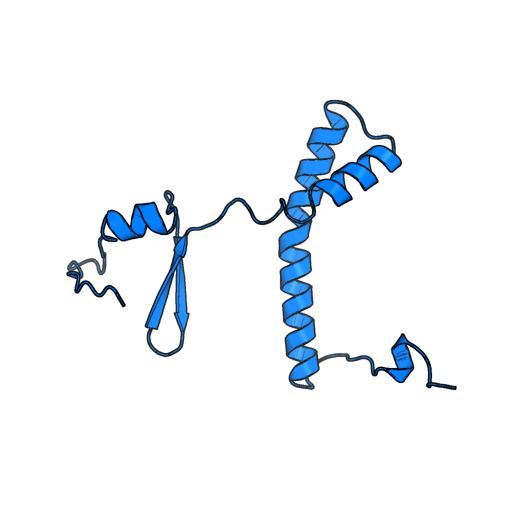 A 1 99 ? -1.926 -26.515 -1.676 1.00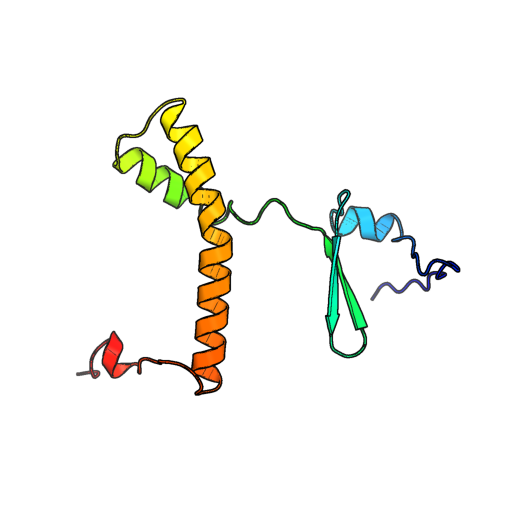 76.56 99 LYS A C 1
ATOM 781 O O . LYS A 1 99 ? -1.335 -26.460 -0.602 1.00 76.56 99 LYS A O 1
ATOM 786 N N . GLY A 1 100 ? -3.231 -26.289 -1.783 1.00 74.00 100 GLY A N 1
ATOM 787 C CA . GLY A 1 100 ? -4.093 -25.926 -0.659 1.00 74.00 100 GLY A CA 1
ATOM 788 C C . GLY A 1 100 ? -5.414 -26.685 -0.665 1.00 74.00 100 GLY A C 1
ATOM 789 O O . GLY A 1 100 ? -5.750 -27.357 -1.638 1.00 74.00 100 GLY A O 1
ATOM 790 N N . GLU A 1 101 ? -6.167 -26.553 0.427 1.00 74.00 101 GLU A N 1
ATOM 791 C CA . GLU A 1 101 ? -7.565 -26.980 0.462 1.00 74.00 101 GLU A CA 1
ATOM 792 C C . GLU A 1 101 ? -8.364 -26.150 -0.546 1.00 74.00 101 GLU A C 1
ATOM 794 O O . GLU A 1 101 ? -8.355 -24.916 -0.511 1.00 74.00 101 GLU A O 1
ATOM 799 N N . PHE A 1 102 ? -9.043 -26.836 -1.456 1.00 74.50 102 PHE A N 1
ATOM 800 C CA . PHE A 1 102 ? -9.960 -26.240 -2.412 1.00 74.50 102 PHE A CA 1
ATOM 801 C C . PHE A 1 102 ? -11.311 -26.928 -2.281 1.00 74.50 102 PHE A C 1
ATOM 803 O O . PHE A 1 102 ? -11.386 -28.089 -1.888 1.00 74.50 102 PHE A O 1
ATOM 810 N N . TYR A 1 103 ? -12.359 -26.192 -2.623 1.00 79.44 103 TYR A N 1
ATOM 811 C CA . TYR A 1 103 ? -13.711 -26.717 -2.699 1.00 79.44 103 TYR A CA 1
ATOM 812 C C . TYR A 1 103 ? -14.142 -26.676 -4.158 1.00 79.44 103 TYR A C 1
ATOM 814 O O . TYR A 1 103 ? -13.921 -25.685 -4.862 1.00 79.44 103 TYR A O 1
ATOM 822 N N . THR A 1 104 ? -14.716 -27.773 -4.620 1.00 81.38 104 THR A N 1
ATOM 823 C CA . THR A 1 104 ? -15.323 -27.879 -5.942 1.00 81.38 104 THR A CA 1
ATOM 824 C C . THR A 1 104 ? -16.669 -27.160 -5.972 1.00 81.38 104 THR A C 1
ATOM 826 O O . THR A 1 104 ? -17.257 -26.843 -4.936 1.00 81.38 104 THR A O 1
ATOM 829 N N . TYR A 1 105 ? -17.157 -26.876 -7.180 1.00 79.38 105 TYR A N 1
ATOM 830 C CA . TYR A 1 105 ? -18.456 -26.233 -7.370 1.00 79.38 105 TYR A CA 1
ATOM 831 C C . TYR A 1 105 ? -19.577 -27.005 -6.656 1.00 79.38 105 TYR A C 1
ATOM 833 O O . TYR A 1 105 ? -20.324 -26.413 -5.879 1.00 79.38 105 TYR A O 1
ATOM 841 N N . ASP A 1 106 ? -19.603 -28.327 -6.828 1.00 86.69 106 ASP A N 1
ATOM 842 C CA . ASP A 1 106 ? -20.616 -29.208 -6.240 1.00 86.69 106 ASP A CA 1
ATOM 843 C C . ASP A 1 106 ? -20.555 -29.245 -4.703 1.00 86.69 106 ASP A C 1
ATOM 845 O O . ASP A 1 106 ? -21.578 -29.413 -4.045 1.00 86.69 106 ASP A O 1
ATOM 849 N N . GLU A 1 107 ? -19.379 -29.045 -4.102 1.00 84.38 107 GLU A N 1
ATOM 850 C CA . GLU A 1 107 ? -19.223 -28.991 -2.640 1.00 84.38 107 GLU A CA 1
ATOM 851 C C . GLU A 1 107 ? -19.758 -27.689 -2.029 1.00 84.38 107 GLU A C 1
ATOM 853 O O . GLU A 1 107 ? -20.157 -27.682 -0.864 1.00 84.38 107 GLU A O 1
ATOM 858 N N . ILE A 1 108 ? -19.768 -26.587 -2.789 1.00 85.38 108 ILE A N 1
ATOM 859 C CA . ILE A 1 108 ? -20.256 -25.283 -2.313 1.00 85.38 108 ILE A CA 1
ATOM 860 C C . ILE A 1 108 ? -21.738 -25.091 -2.640 1.00 85.38 108 ILE A C 1
ATOM 862 O O . ILE A 1 108 ? -22.495 -24.603 -1.801 1.00 85.38 108 ILE A O 1
ATOM 866 N N . PHE A 1 109 ? -22.142 -25.429 -3.863 1.00 88.88 109 PHE A N 1
ATOM 867 C CA . PHE A 1 109 ? -23.465 -25.103 -4.399 1.00 88.88 109 PHE A CA 1
ATOM 868 C C . PHE A 1 109 ? -24.396 -26.314 -4.505 1.00 88.88 109 PHE A C 1
ATOM 870 O O . PHE A 1 109 ? -25.595 -26.132 -4.709 1.00 88.88 109 PHE A O 1
ATOM 877 N N . GLY A 1 110 ? -23.874 -27.525 -4.293 1.00 85.25 110 GLY A N 1
ATOM 878 C CA . GLY A 1 110 ? -24.577 -28.768 -4.594 1.00 85.25 110 GLY A CA 1
ATOM 879 C C . GLY A 1 110 ? -24.508 -29.115 -6.086 1.00 85.25 110 GLY A C 1
ATOM 880 O O . GLY A 1 110 ? -24.172 -28.255 -6.903 1.00 85.25 110 GLY A O 1
ATOM 881 N N . PRO A 1 111 ? -24.801 -30.374 -6.456 1.00 82.31 111 PRO A N 1
ATOM 882 C CA . PRO A 1 111 ? -24.947 -30.748 -7.858 1.00 82.31 111 PRO A CA 1
ATOM 883 C C . PRO A 1 111 ? -26.118 -29.978 -8.484 1.00 82.31 111 PRO A C 1
ATOM 885 O O . PRO A 1 111 ? -27.149 -29.787 -7.836 1.00 82.31 111 PRO A O 1
ATOM 888 N N . GLU A 1 112 ? -25.971 -29.554 -9.740 1.00 75.06 112 GLU A N 1
ATOM 889 C CA . GLU A 1 112 ? -27.098 -29.032 -10.520 1.00 75.06 112 GLU A CA 1
ATOM 890 C C . GLU A 1 112 ? -28.155 -30.146 -10.683 1.00 75.06 112 GLU A C 1
ATOM 892 O O . GLU A 1 112 ? -27.834 -31.231 -11.176 1.00 75.06 112 GLU A O 1
ATOM 897 N N . GLU A 1 113 ? -29.390 -29.898 -10.223 1.00 63.16 113 GLU A N 1
ATOM 898 C CA . GLU A 1 113 ? -30.566 -30.743 -10.521 1.00 63.16 113 GLU A CA 1
ATOM 899 C C . GLU A 1 113 ? -30.991 -30.641 -11.993 1.00 63.16 113 GLU A C 1
ATOM 901 O O . GLU A 1 113 ? -31.038 -29.508 -12.532 1.00 63.16 113 GLU A O 1
#